Protein AF-A0A821NHQ8-F1 (afdb_monomer_lite)

InterPro domains:
  IPR025696 Exosome RNA helicase MTR4-like, beta-barrel domain [PF13234] (2-60)

Organism: NCBI:txid392030

Structure (mmCIF, N/CA/C/O backbone):
data_AF-A0A821NHQ8-F1
#
_entry.id   AF-A0A821NHQ8-F1
#
loop_
_atom_site.group_PDB
_atom_site.id
_atom_site.type_symbol
_atom_site.label_atom_id
_atom_site.label_alt_id
_atom_site.label_comp_id
_atom_site.label_asym_id
_atom_site.label_entity_id
_atom_site.label_seq_id
_atom_site.pdbx_PDB_ins_code
_atom_site.Cartn_x
_atom_site.Cartn_y
_atom_site.Cartn_z
_atom_site.occupancy
_atom_site.B_iso_or_equiv
_atom_site.auth_seq_id
_atom_site.auth_comp_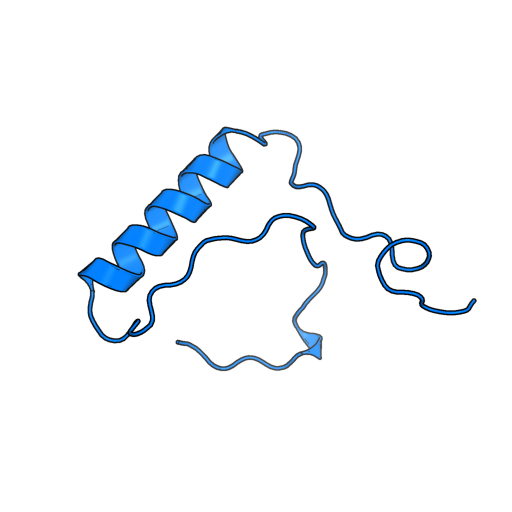id
_atom_site.auth_asym_id
_atom_site.auth_atom_id
_atom_site.pdbx_PDB_model_num
ATOM 1 N N . ALA A 1 1 ? -1.923 -7.846 11.774 1.00 75.38 1 ALA A N 1
ATOM 2 C CA . ALA A 1 1 ? -1.525 -8.103 10.376 1.00 75.38 1 ALA A CA 1
ATOM 3 C C . ALA A 1 1 ? -1.705 -9.588 10.091 1.00 75.38 1 ALA A C 1
ATOM 5 O O . ALA A 1 1 ? -1.692 -10.359 11.044 1.00 75.38 1 ALA A O 1
ATOM 6 N N . ILE A 1 2 ? -1.902 -9.972 8.830 1.00 89.25 2 ILE A N 1
ATOM 7 C CA . ILE A 1 2 ? -1.948 -11.381 8.417 1.00 89.25 2 ILE A CA 1
ATOM 8 C C . ILE A 1 2 ? -0.647 -11.648 7.650 1.00 89.25 2 ILE A C 1
ATOM 10 O O . ILE A 1 2 ? -0.406 -10.946 6.667 1.00 89.25 2 ILE A O 1
ATOM 14 N N . PRO A 1 3 ? 0.216 -12.577 8.094 1.00 94.00 3 PRO A N 1
ATOM 15 C CA . PRO A 1 3 ? 1.411 -12.934 7.341 1.00 94.00 3 PRO A CA 1
ATOM 16 C C . PRO A 1 3 ? 1.014 -13.681 6.061 1.00 94.00 3 PRO A C 1
ATOM 18 O O . PRO A 1 3 ? 0.126 -14.531 6.088 1.00 94.00 3 PRO A O 1
ATOM 21 N N . ILE A 1 4 ? 1.673 -13.367 4.946 1.00 95.06 4 ILE A N 1
ATOM 22 C CA . ILE A 1 4 ? 1.432 -13.999 3.642 1.00 95.06 4 ILE A CA 1
ATOM 23 C C . ILE A 1 4 ? 2.757 -14.379 2.976 1.00 95.06 4 ILE A C 1
ATOM 25 O O . ILE A 1 4 ? 3.789 -13.766 3.243 1.00 95.06 4 ILE A O 1
ATOM 29 N N . GLN A 1 5 ? 2.725 -15.388 2.104 1.00 97.69 5 GLN A N 1
ATOM 30 C CA . GLN A 1 5 ? 3.872 -15.757 1.272 1.00 97.69 5 GLN A CA 1
ATOM 31 C C . GLN A 1 5 ? 4.031 -14.757 0.123 1.00 97.69 5 GLN A C 1
ATOM 33 O O . GLN A 1 5 ? 3.042 -14.353 -0.488 1.00 97.69 5 GLN A O 1
ATOM 38 N N . HIS A 1 6 ? 5.271 -14.386 -0.200 1.00 95.19 6 HIS A N 1
ATOM 39 C CA . HIS A 1 6 ? 5.558 -13.422 -1.269 1.00 95.19 6 HIS A CA 1
ATOM 40 C C . HIS A 1 6 ? 5.079 -13.907 -2.647 1.00 95.19 6 HIS A C 1
ATOM 42 O O . HIS A 1 6 ? 4.690 -13.096 -3.477 1.00 95.19 6 HIS A O 1
ATOM 48 N N . THR A 1 7 ? 5.020 -15.224 -2.863 1.00 97.44 7 THR A N 1
ATOM 49 C CA . THR A 1 7 ? 4.503 -15.851 -4.090 1.00 97.44 7 THR A CA 1
ATOM 50 C C . THR A 1 7 ? 3.022 -15.566 -4.359 1.00 97.44 7 THR A C 1
ATOM 52 O O . THR A 1 7 ? 2.555 -15.784 -5.471 1.00 97.44 7 THR A O 1
ATOM 55 N N . LEU A 1 8 ? 2.274 -15.074 -3.364 1.00 97.12 8 LEU A N 1
ATOM 56 C CA . LEU A 1 8 ? 0.870 -14.673 -3.510 1.00 97.12 8 LEU A CA 1
ATOM 57 C C . LEU A 1 8 ? 0.706 -13.216 -3.974 1.00 97.12 8 LEU A C 1
ATOM 59 O O . LEU A 1 8 ? -0.415 -12.776 -4.232 1.00 97.12 8 LEU A O 1
ATOM 63 N N . ILE A 1 9 ? 1.794 -12.448 -4.054 1.00 95.69 9 ILE A N 1
ATOM 64 C CA . ILE A 1 9 ? 1.777 -11.064 -4.530 1.00 95.69 9 ILE A CA 1
ATOM 65 C C . ILE A 1 9 ? 1.849 -11.088 -6.059 1.00 95.69 9 ILE A C 1
ATOM 67 O O . ILE A 1 9 ? 2.816 -11.590 -6.623 1.00 95.69 9 ILE A O 1
ATOM 71 N N . ARG A 1 10 ? 0.821 -10.546 -6.726 1.00 95.81 10 ARG A N 1
ATOM 72 C CA . ARG A 1 10 ? 0.739 -10.506 -8.198 1.00 95.81 10 ARG A CA 1
ATOM 73 C C . ARG A 1 10 ? 1.331 -9.229 -8.793 1.00 95.81 10 ARG A C 1
ATOM 75 O O . ARG A 1 10 ? 2.145 -9.317 -9.697 1.00 95.81 10 ARG A O 1
ATOM 82 N N . ASP A 1 11 ? 0.942 -8.071 -8.262 1.00 95.25 11 ASP A N 1
ATOM 83 C CA . ASP A 1 11 ? 1.451 -6.763 -8.685 1.00 95.25 11 ASP A CA 1
ATOM 84 C C . ASP A 1 11 ? 1.766 -5.894 -7.462 1.00 95.25 11 ASP A C 1
ATOM 86 O O . ASP A 1 11 ? 1.196 -6.090 -6.381 1.00 95.25 11 ASP A O 1
ATOM 90 N N . VAL A 1 12 ? 2.603 -4.874 -7.659 1.00 96.31 12 VAL A N 1
ATOM 91 C CA . VAL A 1 12 ? 2.899 -3.842 -6.659 1.00 96.31 12 VAL A CA 1
ATOM 92 C C . VAL A 1 12 ? 2.555 -2.471 -7.239 1.00 96.31 12 VAL A C 1
ATOM 94 O O . VAL A 1 12 ? 2.958 -2.129 -8.347 1.00 96.31 12 VAL A O 1
ATOM 97 N N . SER A 1 13 ? 1.779 -1.687 -6.490 1.00 96.88 13 SER A N 1
ATOM 98 C CA . SER A 1 13 ? 1.411 -0.317 -6.865 1.00 96.88 13 SER A CA 1
ATOM 99 C C . SER A 1 13 ? 2.563 0.653 -6.605 1.00 96.88 13 SER A C 1
ATOM 101 O O . SER A 1 13 ? 3.256 0.530 -5.595 1.00 96.88 13 SER A O 1
ATOM 103 N N . ALA A 1 14 ? 2.704 1.674 -7.451 1.00 96.31 14 ALA A N 1
ATOM 104 C CA . ALA A 1 14 ? 3.623 2.790 -7.220 1.00 96.31 14 ALA A CA 1
ATOM 105 C C . ALA A 1 14 ? 3.158 3.723 -6.076 1.00 96.31 14 ALA A C 1
ATOM 107 O O . ALA A 1 14 ? 3.925 4.543 -5.572 1.00 96.31 14 ALA A O 1
ATOM 108 N N . ILE A 1 15 ? 1.897 3.610 -5.638 1.00 95.50 15 ILE A N 1
ATOM 109 C CA . ILE A 1 15 ? 1.331 4.419 -4.549 1.00 95.50 15 ILE A CA 1
ATOM 110 C C . ILE A 1 15 ? 1.653 3.791 -3.191 1.00 95.50 15 ILE A C 1
ATOM 112 O O . ILE A 1 15 ? 1.352 2.625 -2.936 1.00 95.50 15 ILE A O 1
ATOM 116 N N . ARG A 1 16 ? 2.150 4.616 -2.264 1.00 95.25 16 ARG A N 1
ATOM 117 C CA . ARG A 1 16 ? 2.358 4.250 -0.857 1.00 95.25 16 ARG A CA 1
ATOM 118 C C . ARG A 1 16 ? 1.302 4.902 0.029 1.00 95.25 16 ARG A C 1
ATOM 120 O O . ARG A 1 16 ? 1.008 6.086 -0.108 1.00 95.25 16 ARG A O 1
ATOM 127 N N . VAL A 1 17 ? 0.747 4.127 0.957 1.00 93.56 17 VAL A N 1
ATOM 128 C CA . VAL A 1 17 ? -0.198 4.617 1.972 1.00 93.56 17 VAL A CA 1
ATOM 129 C C . VAL A 1 17 ? 0.561 4.883 3.265 1.00 93.56 17 VAL A C 1
ATOM 131 O O . VAL A 1 17 ? 1.452 4.114 3.624 1.00 93.56 17 VAL A O 1
ATOM 134 N N . TYR A 1 18 ? 0.205 5.954 3.975 1.00 92.88 18 TYR A N 1
ATOM 135 C CA . TYR A 1 18 ? 0.707 6.179 5.327 1.00 92.88 18 TYR A CA 1
ATOM 136 C C . TYR A 1 18 ? 0.278 5.032 6.251 1.00 92.88 18 TYR A C 1
ATOM 138 O O . TYR A 1 18 ? -0.902 4.669 6.298 1.00 92.88 18 TYR A O 1
ATOM 146 N N . LEU A 1 19 ? 1.238 4.481 6.990 1.00 93.38 19 LEU A N 1
ATOM 147 C CA . LEU A 1 19 ? 1.019 3.405 7.942 1.00 93.38 19 LEU A CA 1
ATOM 148 C C . LEU A 1 19 ? 1.316 3.922 9.357 1.00 93.38 19 LEU A C 1
ATOM 150 O O . LEU A 1 19 ? 2.418 4.417 9.576 1.00 93.38 19 LEU A O 1
ATOM 154 N N . PRO A 1 20 ? 0.368 3.819 10.303 1.00 92.69 20 PRO A N 1
ATOM 155 C CA . PRO A 1 20 ? 0.631 4.094 11.711 1.00 92.69 20 PRO A CA 1
ATOM 156 C C . PRO A 1 20 ? 1.689 3.146 12.287 1.00 92.69 20 PRO A C 1
ATOM 158 O O . PRO A 1 20 ? 1.745 1.980 11.892 1.00 92.69 20 PRO A O 1
ATOM 161 N N . ASP A 1 21 ? 2.436 3.617 13.287 1.00 92.56 21 ASP A N 1
ATOM 162 C CA . ASP A 1 21 ? 3.479 2.829 13.962 1.00 92.56 21 ASP A CA 1
ATOM 163 C C . ASP A 1 21 ? 2.919 1.598 14.707 1.00 92.56 21 ASP A C 1
ATOM 165 O O . ASP A 1 21 ? 3.606 0.587 14.845 1.00 92.56 21 ASP A O 1
ATOM 169 N N . ASP A 1 22 ? 1.654 1.647 15.151 1.00 91.88 22 ASP A N 1
ATOM 170 C CA . ASP A 1 22 ? 0.953 0.519 15.780 1.00 91.88 22 ASP A CA 1
ATOM 171 C C . ASP A 1 22 ? -0.396 0.224 15.100 1.00 91.88 22 ASP A C 1
ATOM 173 O O . ASP A 1 22 ? -1.319 1.038 15.093 1.00 91.88 22 ASP A O 1
ATOM 177 N N . LEU A 1 23 ? -0.532 -0.994 14.566 1.00 92.69 23 LEU A N 1
ATOM 178 C CA . LEU A 1 23 ? -1.728 -1.496 13.877 1.00 92.69 23 LEU A CA 1
ATOM 179 C C . LEU A 1 23 ? -2.567 -2.476 14.717 1.00 92.69 23 LEU A C 1
ATOM 181 O O . LEU A 1 23 ? -3.499 -3.111 14.199 1.00 92.69 23 LEU A O 1
ATOM 185 N N . ARG A 1 24 ? -2.238 -2.673 15.998 1.00 91.94 24 ARG A N 1
ATOM 186 C CA . ARG A 1 24 ? -2.945 -3.625 16.874 1.00 91.94 24 ARG A CA 1
ATOM 187 C C . ARG A 1 24 ? -4.319 -3.121 17.300 1.00 91.94 24 ARG A C 1
ATOM 189 O O . ARG A 1 24 ? -5.215 -3.939 17.520 1.00 91.94 24 ARG A O 1
ATOM 196 N N . THR A 1 25 ? -4.532 -1.810 17.332 1.00 94.69 25 THR A N 1
ATOM 197 C CA . THR A 1 25 ? -5.842 -1.219 17.632 1.00 94.69 25 THR A CA 1
ATOM 198 C C . THR A 1 25 ? -6.781 -1.296 16.427 1.00 94.69 25 THR A C 1
ATOM 200 O O . THR A 1 25 ? -6.357 -1.375 15.267 1.00 94.69 25 THR A O 1
ATOM 203 N N . LYS A 1 26 ? -8.090 -1.321 16.685 1.00 94.88 26 LYS A N 1
ATOM 204 C CA . LYS A 1 26 ? -9.106 -1.372 15.624 1.00 94.88 26 LYS A CA 1
ATOM 205 C C . LYS A 1 26 ? -9.129 -0.063 14.839 1.00 94.88 26 LYS A C 1
ATOM 207 O O . LYS A 1 26 ? -9.277 -0.073 13.620 1.00 94.88 26 LYS A O 1
ATOM 212 N N . GLU A 1 27 ? -8.930 1.041 15.537 1.00 95.19 27 GLU A N 1
ATOM 213 C CA . GLU A 1 27 ? -8.978 2.409 15.041 1.00 95.19 27 GLU A CA 1
ATOM 214 C C . GLU A 1 27 ? -7.848 2.657 14.037 1.00 95.19 27 GLU A C 1
ATOM 216 O O . GLU A 1 27 ? -8.103 3.160 12.941 1.00 95.19 27 GLU A O 1
ATOM 221 N N . ALA A 1 28 ? -6.625 2.210 14.350 1.00 94.81 28 ALA A N 1
ATOM 222 C CA . ALA A 1 28 ? -5.488 2.305 13.436 1.00 94.81 28 ALA A CA 1
ATOM 223 C C . ALA A 1 28 ? -5.740 1.525 12.137 1.00 94.81 28 ALA A C 1
ATOM 225 O O . ALA A 1 28 ? -5.571 2.065 11.042 1.00 94.81 28 ALA A O 1
ATOM 226 N N . ARG A 1 29 ? -6.241 0.282 12.234 1.00 94.94 29 ARG A N 1
ATOM 227 C CA . ARG A 1 29 ? -6.612 -0.512 11.047 1.00 94.94 29 ARG A CA 1
ATOM 228 C C . ARG A 1 29 ? -7.721 0.147 10.234 1.00 94.94 29 ARG A C 1
ATOM 230 O O . ARG A 1 29 ? -7.665 0.145 9.006 1.00 94.94 29 ARG A O 1
ATOM 237 N N . GLN A 1 30 ? -8.719 0.721 10.904 1.00 95.81 30 GLN A N 1
ATOM 238 C CA . GLN A 1 30 ? -9.836 1.389 10.245 1.00 95.81 30 GLN A CA 1
ATOM 239 C C . GLN A 1 30 ? -9.392 2.657 9.507 1.00 95.81 30 GLN A C 1
ATOM 241 O O . GLN A 1 30 ? -9.916 2.941 8.429 1.00 95.81 30 GLN A O 1
ATOM 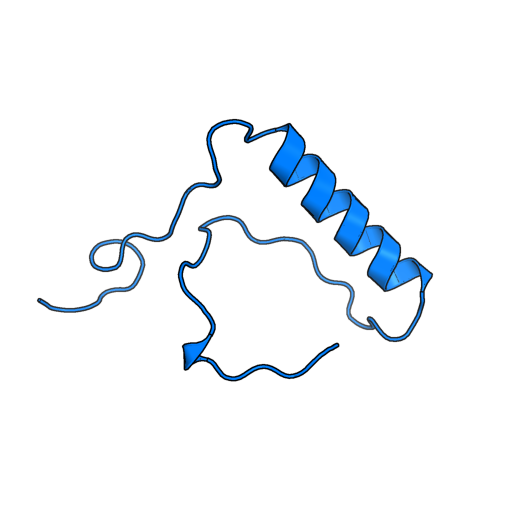246 N N . SER A 1 31 ? -8.428 3.397 10.058 1.00 95.38 31 SER A N 1
ATOM 247 C CA . SER A 1 31 ? -7.824 4.560 9.403 1.00 95.38 31 SER A C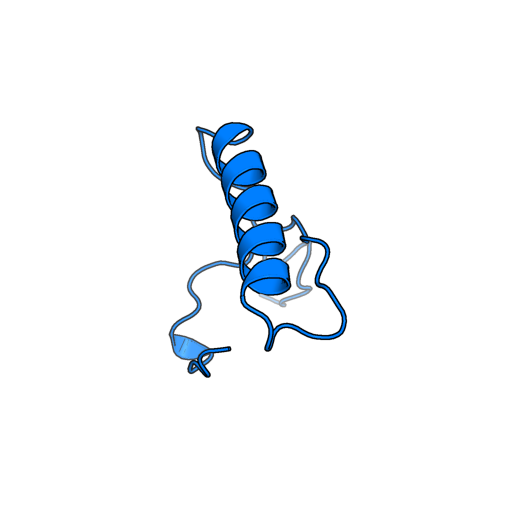A 1
ATOM 248 C C . SER A 1 31 ? -7.132 4.165 8.094 1.00 95.38 31 SER A C 1
ATOM 250 O O . SER A 1 31 ? -7.448 4.711 7.037 1.00 95.38 31 SER A O 1
ATOM 252 N N . VAL A 1 32 ? -6.285 3.129 8.126 1.00 96.31 32 VAL A N 1
ATOM 253 C CA . VAL A 1 32 ? -5.618 2.601 6.921 1.00 96.31 32 VAL A CA 1
ATOM 254 C C . VAL A 1 32 ? -6.638 2.126 5.882 1.00 96.31 32 VAL A C 1
ATOM 256 O O . VAL A 1 32 ? -6.502 2.444 4.701 1.00 96.31 32 VAL A O 1
ATOM 259 N N . LEU A 1 33 ? -7.698 1.425 6.306 1.00 96.06 33 LEU A N 1
ATOM 260 C CA . LEU A 1 33 ? -8.760 0.968 5.405 1.00 96.06 33 LEU A CA 1
ATOM 261 C C . LEU A 1 33 ? -9.450 2.135 4.682 1.00 96.06 33 LEU A C 1
ATOM 263 O O . LEU A 1 33 ? -9.661 2.051 3.473 1.00 96.06 33 LEU A O 1
ATOM 267 N N . LYS A 1 34 ? -9.763 3.230 5.387 1.00 96.69 34 LYS A N 1
ATOM 268 C CA . LYS A 1 34 ? -10.359 4.429 4.772 1.00 96.69 34 LYS A CA 1
ATOM 269 C C . LYS A 1 34 ? -9.433 5.034 3.715 1.00 96.69 34 LYS A C 1
ATOM 271 O O . LYS A 1 34 ? -9.888 5.343 2.617 1.00 96.69 34 LYS A O 1
ATOM 276 N N . SER A 1 35 ? -8.136 5.133 4.008 1.00 96.62 35 SER A N 1
ATOM 277 C CA . SER A 1 35 ? -7.138 5.623 3.049 1.00 96.62 35 SER A CA 1
ATOM 278 C C . SER A 1 35 ? -7.074 4.751 1.791 1.00 96.62 35 SER A C 1
ATOM 280 O O . SER A 1 35 ? -7.080 5.272 0.677 1.00 96.62 35 SER A O 1
ATOM 282 N N . VAL A 1 36 ? -7.081 3.423 1.949 1.00 96.38 36 VAL A N 1
ATOM 283 C CA . VAL A 1 36 ? -7.093 2.473 0.822 1.00 96.38 36 VAL A CA 1
ATOM 284 C C . VAL A 1 36 ? -8.379 2.597 -0.005 1.00 96.38 36 VAL A C 1
ATOM 286 O O . VAL A 1 36 ? -8.318 2.609 -1.235 1.00 96.38 36 VAL A O 1
ATOM 289 N N . GLN A 1 37 ? -9.540 2.727 0.643 1.00 97.00 37 GLN A N 1
ATOM 290 C CA . GLN A 1 37 ? -10.826 2.915 -0.039 1.00 97.00 37 GLN A CA 1
ATOM 291 C C . GLN A 1 37 ? -10.853 4.208 -0.857 1.00 97.00 37 GLN A C 1
ATOM 293 O O . GLN A 1 37 ? -11.283 4.194 -2.009 1.00 97.00 37 GLN A O 1
ATOM 298 N N . GLU A 1 38 ? -10.347 5.304 -0.297 1.00 97.31 38 GLU A N 1
ATOM 299 C CA . GLU A 1 38 ? -10.292 6.592 -0.986 1.00 97.31 38 GLU A CA 1
ATOM 300 C C . GLU A 1 38 ? -9.331 6.568 -2.181 1.00 97.31 38 GLU A C 1
ATOM 302 O O . GLU A 1 38 ? -9.614 7.153 -3.225 1.00 97.31 38 GLU A O 1
ATOM 307 N N . ILE A 1 39 ? -8.207 5.857 -2.069 1.00 96.81 39 ILE A N 1
ATOM 308 C CA . ILE A 1 39 ? -7.307 5.617 -3.204 1.00 96.81 39 ILE A CA 1
ATOM 309 C C . ILE A 1 39 ? -8.040 4.826 -4.292 1.00 96.81 39 ILE A C 1
ATOM 311 O O . ILE A 1 39 ? -8.078 5.256 -5.440 1.00 96.81 39 ILE A O 1
ATOM 315 N N . LYS A 1 40 ? -8.714 3.725 -3.948 1.00 95.56 40 LYS A N 1
ATOM 316 C CA . LYS A 1 40 ? -9.474 2.942 -4.932 1.00 95.56 40 LYS A CA 1
ATOM 317 C C . LYS A 1 40 ? -10.576 3.768 -5.609 1.00 95.56 40 LYS A C 1
ATOM 319 O O . LYS A 1 40 ? -10.758 3.662 -6.816 1.00 95.56 40 LYS A O 1
ATOM 324 N N . ARG A 1 41 ? -11.276 4.624 -4.855 1.00 97.12 41 ARG A N 1
ATOM 325 C CA . ARG A 1 41 ? -12.322 5.519 -5.378 1.00 97.12 41 ARG A CA 1
ATOM 326 C C . ARG A 1 41 ? -11.770 6.536 -6.381 1.00 97.12 41 ARG A C 1
ATOM 328 O O . ARG A 1 41 ? -12.423 6.811 -7.382 1.00 97.12 41 ARG A O 1
ATOM 335 N N . ARG A 1 42 ? -10.578 7.085 -6.124 1.00 97.00 42 ARG A N 1
ATOM 336 C CA . ARG A 1 42 ? -9.902 8.049 -7.013 1.00 97.00 42 ARG A CA 1
ATOM 337 C C . ARG A 1 42 ? -9.285 7.410 -8.260 1.00 97.00 42 ARG A C 1
ATOM 339 O O . ARG A 1 42 ? -9.000 8.123 -9.215 1.00 97.00 42 ARG A O 1
ATOM 346 N N . H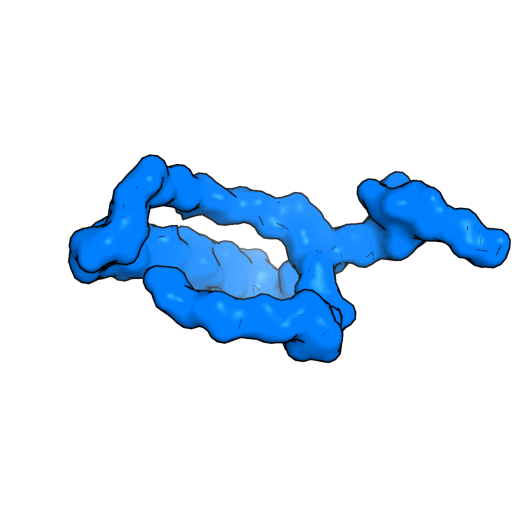IS A 1 43 ? -9.116 6.089 -8.267 1.00 96.12 43 HIS A N 1
ATOM 347 C CA . HIS A 1 43 ? -8.494 5.328 -9.351 1.00 96.12 43 HIS A CA 1
ATOM 348 C C . HIS A 1 43 ? -9.441 4.237 -9.896 1.00 96.12 43 HIS A C 1
ATOM 350 O O . HIS A 1 43 ? -9.137 3.045 -9.788 1.00 96.12 43 HIS A O 1
ATOM 356 N N . PRO A 1 44 ? -10.595 4.612 -10.492 1.00 95.62 44 PRO A N 1
ATOM 357 C CA . PRO A 1 44 ? -11.616 3.654 -10.930 1.00 95.62 44 PRO A CA 1
ATOM 358 C C . PRO A 1 44 ? -11.141 2.723 -12.055 1.00 95.62 44 PRO A C 1
ATOM 360 O O . PRO A 1 44 ? -11.665 1.623 -12.195 1.00 95.62 44 PRO A O 1
ATOM 363 N N . LEU A 1 45 ? -10.140 3.147 -12.833 1.00 95.19 45 LEU A N 1
ATOM 364 C CA . LEU A 1 45 ? -9.552 2.366 -13.927 1.00 95.19 45 LEU A CA 1
ATOM 365 C C . LEU A 1 45 ? -8.388 1.466 -13.482 1.00 95.19 45 LEU A C 1
ATOM 367 O O . LEU A 1 45 ? -7.847 0.728 -14.298 1.00 95.19 45 LEU A O 1
ATOM 371 N N . GLY A 1 46 ? -8.005 1.512 -12.204 1.00 93.06 46 GLY A N 1
ATOM 372 C CA . GLY A 1 46 ? -6.865 0.772 -11.669 1.00 93.06 46 GLY A CA 1
ATOM 373 C C . GLY A 1 46 ? -5.774 1.678 -11.105 1.00 93.06 46 GLY A C 1
ATOM 374 O O . GLY A 1 46 ? -5.705 2.875 -11.393 1.00 93.06 46 GLY A O 1
ATOM 375 N N . LEU A 1 47 ? -4.935 1.091 -10.251 1.00 95.62 47 LEU A N 1
ATOM 376 C CA . LEU A 1 47 ? -3.808 1.779 -9.627 1.00 95.62 47 LEU A CA 1
ATOM 377 C C . LEU A 1 47 ? -2.597 1.767 -10.565 1.00 95.62 47 LEU A C 1
ATOM 379 O O . LEU A 1 47 ? -2.400 0.774 -11.266 1.00 95.62 47 LEU A O 1
ATOM 383 N N . PRO A 1 48 ? -1.763 2.820 -10.556 1.00 95.69 48 PRO A N 1
ATOM 384 C CA . PRO A 1 48 ? -0.485 2.779 -11.251 1.00 95.69 48 PRO A CA 1
ATOM 385 C C . PRO A 1 48 ? 0.391 1.678 -10.642 1.00 95.69 48 PRO A C 1
ATOM 387 O O . PRO A 1 48 ? 0.562 1.616 -9.422 1.00 95.69 48 PRO A O 1
ATOM 390 N N . LEU A 1 49 ? 0.917 0.801 -11.492 1.00 97.19 49 LEU A N 1
ATOM 391 C CA . LEU A 1 49 ? 1.805 -0.292 -11.100 1.00 97.19 49 LEU A CA 1
ATOM 392 C C . LEU A 1 49 ? 3.266 0.127 -11.256 1.00 97.19 49 LEU A C 1
ATOM 394 O O . LEU A 1 49 ? 3.565 1.005 -12.062 1.00 97.19 49 LEU A O 1
ATOM 398 N N . LEU A 1 50 ? 4.149 -0.512 -10.489 1.00 97.19 50 LEU A N 1
ATOM 399 C CA . LEU A 1 50 ? 5.589 -0.413 -10.711 1.00 97.19 50 LEU A CA 1
ATOM 400 C C . LEU A 1 50 ? 5.969 -1.140 -12.005 1.00 97.19 50 LEU A C 1
ATOM 402 O O . LEU A 1 50 ? 5.551 -2.277 -12.234 1.00 97.19 50 LEU A O 1
ATOM 406 N N . ASP A 1 51 ? 6.776 -0.485 -12.830 1.00 95.81 51 ASP A N 1
ATOM 407 C CA . ASP A 1 51 ? 7.402 -1.063 -14.012 1.00 95.81 51 ASP A CA 1
ATOM 408 C C . ASP A 1 51 ? 8.616 -1.918 -13.588 1.00 95.81 51 ASP A C 1
ATOM 410 O O . ASP A 1 51 ? 9.540 -1.399 -12.950 1.00 95.81 51 ASP A O 1
ATOM 414 N N . PRO A 1 52 ? 8.660 -3.218 -13.939 1.00 95.12 52 PRO A N 1
ATOM 415 C CA . PRO A 1 52 ? 9.757 -4.103 -13.550 1.00 95.12 52 PRO A CA 1
ATOM 416 C C . PRO A 1 52 ? 11.144 -3.627 -13.997 1.00 95.12 52 PRO A C 1
ATOM 418 O O . PRO A 1 52 ? 12.129 -3.872 -13.306 1.00 95.12 52 PRO A O 1
ATOM 421 N N . ILE A 1 53 ? 11.235 -2.953 -15.144 1.00 95.88 53 ILE A N 1
ATOM 422 C CA . ILE A 1 53 ? 12.507 -2.519 -15.722 1.00 95.88 53 ILE A CA 1
ATOM 423 C C . ILE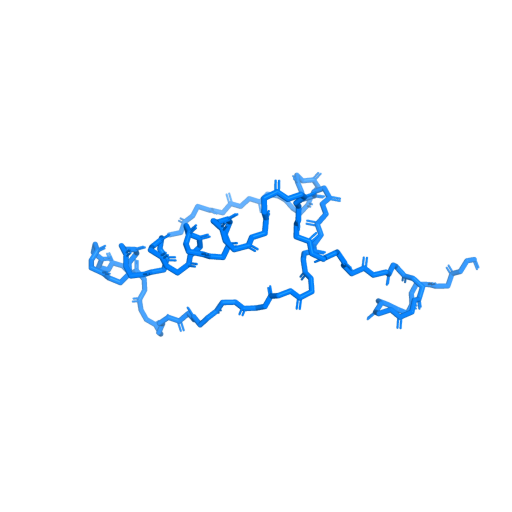 A 1 53 ? 12.869 -1.123 -15.218 1.00 95.88 53 ILE A C 1
ATOM 425 O O . ILE A 1 53 ? 13.994 -0.906 -14.786 1.00 95.88 53 ILE A O 1
ATOM 429 N N . LYS A 1 54 ? 11.929 -0.172 -15.280 1.00 95.25 54 LYS A N 1
ATOM 430 C CA . LYS A 1 54 ? 12.196 1.248 -14.988 1.00 95.25 54 LYS A CA 1
ATOM 431 C C . LYS A 1 54 ? 12.173 1.582 -13.503 1.00 95.25 54 LYS A C 1
ATOM 433 O O . LYS A 1 54 ? 12.945 2.434 -13.079 1.00 95.25 54 LYS A O 1
ATOM 438 N N . ASP A 1 55 ? 11.275 0.955 -12.745 1.00 95.88 55 ASP A N 1
ATOM 439 C CA . ASP A 1 55 ? 11.066 1.287 -11.332 1.00 95.88 55 ASP A CA 1
ATOM 440 C C . ASP A 1 55 ? 11.706 0.257 -10.393 1.00 95.88 55 ASP A C 1
ATOM 442 O O . ASP A 1 55 ? 12.037 0.586 -9.254 1.00 95.88 55 ASP A O 1
ATOM 446 N N . MET A 1 56 ? 11.849 -0.997 -10.844 1.00 95.69 56 MET A N 1
ATOM 447 C CA . MET A 1 56 ? 12.379 -2.103 -10.031 1.00 95.69 56 MET A CA 1
ATOM 448 C C . MET A 1 56 ? 13.789 -2.564 -10.437 1.00 95.69 56 MET A C 1
ATOM 450 O O . MET A 1 56 ? 14.324 -3.459 -9.783 1.00 95.69 56 MET A O 1
ATOM 454 N N . ASP A 1 57 ? 14.385 -1.981 -11.485 1.00 95.19 57 ASP A N 1
ATOM 455 C CA . ASP A 1 57 ? 15.733 -2.302 -11.989 1.00 95.19 57 ASP A CA 1
ATOM 456 C C . ASP A 1 57 ? 15.972 -3.800 -12.282 1.00 95.19 57 ASP A C 1
ATOM 458 O O . ASP A 1 57 ? 17.092 -4.317 -12.173 1.00 95.19 57 ASP A O 1
ATOM 462 N N . ILE A 1 58 ? 14.927 -4.534 -12.674 1.00 96.06 58 ILE A N 1
ATOM 463 C CA . ILE A 1 58 ? 15.064 -5.934 -13.076 1.00 96.06 58 ILE A CA 1
ATOM 464 C C . ILE A 1 58 ? 15.701 -5.967 -14.463 1.00 96.06 58 ILE A C 1
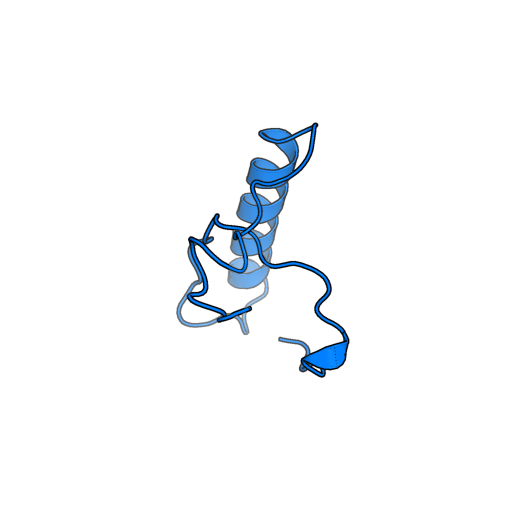ATOM 466 O O . ILE A 1 58 ? 15.178 -5.413 -15.429 1.00 96.06 58 ILE A O 1
ATOM 470 N N . LYS A 1 59 ? 16.851 -6.634 -14.568 1.00 92.44 59 LYS A N 1
ATOM 471 C CA . LYS A 1 59 ? 17.534 -6.818 -15.849 1.00 92.44 59 LYS A CA 1
ATOM 472 C C . LYS A 1 59 ? 16.833 -7.909 -16.650 1.00 92.44 59 LYS A C 1
ATOM 474 O O . LYS A 1 59 ? 16.548 -8.978 -16.110 1.00 92.44 59 LYS A O 1
ATOM 479 N N . SER A 1 60 ? 16.565 -7.603 -17.917 1.00 71.19 60 SER A N 1
ATOM 480 C CA . SER A 1 60 ? 16.115 -8.580 -18.911 1.00 71.19 60 SER A CA 1
ATOM 481 C C . SER A 1 60 ? 17.192 -9.611 -19.221 1.00 71.19 60 SER A C 1
ATOM 483 O O . SER A 1 60 ? 18.393 -9.285 -19.088 1.00 71.19 60 SER A O 1
#

Foldseek 3Di:
DDDDDPVPDDFAAPDDDDQDPDPPDPVRVVVSVVRVVVQCVVCVVDGHTADCCPRVVDDD

Sequence (60 aa):
AIPIQHTLIRDVSAIRVYLPDDLRTKEARQSVLKSVQEIKRRHPLGLPLLDPIKDMDIKS

pLDDT: mean 94.54, std 4.29, range [71.19, 97.69]

Secondary structure (DSSP, 8-state):
-----GGG----BS------S---SHHHHHHHHHHHHHHHHH-TT-PPBPPTTTTT----

Radius of gyration: 14.25 Å; chains: 1; bounding box: 30×24×36 Å